Protein AF-A0A8S3CKA7-F1 (afdb_monomer)

InterPro dom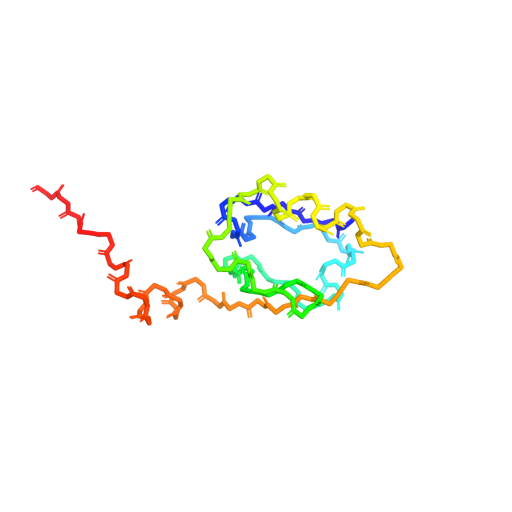ains:
  IPR001478 PDZ domain [PF00595] (5-61)
  IPR001478 PDZ domain [PS50106] (1-65)
  IPR001478 PDZ domain [SM00228] (1-65)
  IPR036034 PDZ superfamily [G3DSA:2.30.42.10] (1-73)
  IPR036034 PDZ superfamily [SSF50156] (1-71)
  IPR051230 Amyloid-beta A4 Precursor 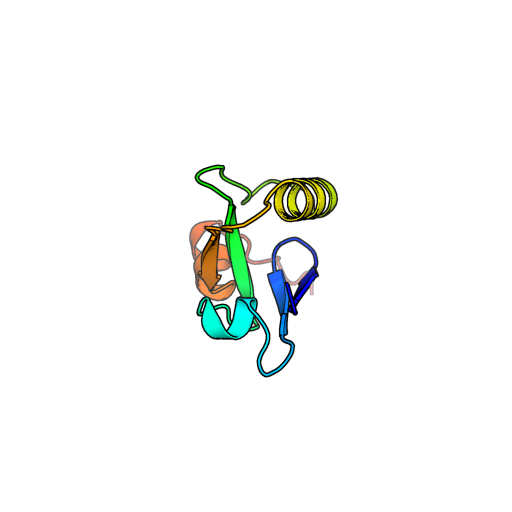Protein-Binding [PTHR12345] (1-79)

Secondary structure (DSSP, 8-state):
--EEEETTEEEEE-TTSHHHHTT--TTEEEEEETTEE-TT--HHHHHHHHHH--S---EEEEEHHHHHHHHT-------

Nearest PDB structures (foldseek):
  2yt8-assembly1_A  TM=9.346E-01  e=1.910E-09  Homo sapiens
  1y7n-assembly1_A  TM=9.652E-01  e=2.042E-08  Homo sapiens
  1r6j-assembly1_A  TM=9.588E-01  e=1.132E-04  Homo sapiens
  7fta-assembly4_D  TM=9.153E-01  e=1.060E-04  Homo sapiens
  5g1d-assembly1_B  TM=9.512E-01  e=2.047E-04  Rattus norvegicus

Solvent-accessible surface area (backbone atoms only — not comparable to full-atom values): 4714 Å² total; per-residue (Å²): 106,40,62,42,72,55,85,42,26,26,74,41,74,37,87,92,22,62,33,51,76,69,70,57,54,70,59,22,23,44,41,27,49,73,90,40,80,36,68,93,49,57,45,67,61,52,50,49,52,57,69,69,46,72,96,68,81,52,66,45,70,41,52,42,68,59,50,27,64,75,69,61,59,66,74,76,78,85,122

Mean predicted aligned error: 6.54 Å

Radius of gyration: 13.08 Å; Cα contacts (8 Å, |Δi|>4): 114; chains: 1; bounding box: 42×21×32 Å

Foldseek 3Di:
DAFDADQQFTQGGHPPDPCVVVVHDHQWGWQFKPNHGCLVPGVVVVVVSVVVDDDDIDTDTGRVVVVCVVVVPPVPPPD

Sequence (79 aa):
LGFSVQNGIICSLLRGGIAERGGVRVGHRIIEINGQSVVATRHEKIVSMLSNSVGELRMKTMPTQIYRLLTGQETPIYI

Organism: NCBI:txid392030

pLDDT: mean 82.96, std 1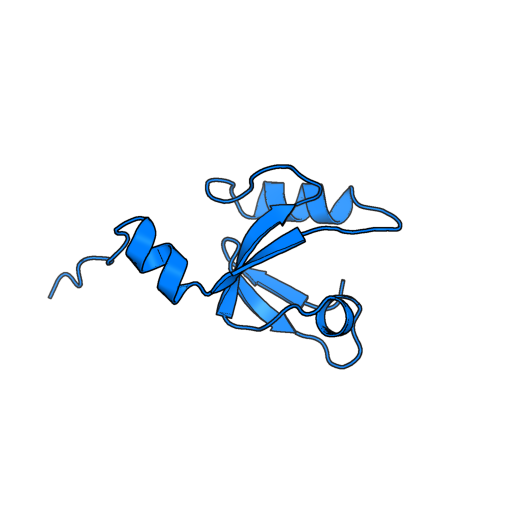0.56, range [47.09, 92.0]

Structure (mmCIF, N/CA/C/O backbone):
data_AF-A0A8S3CKA7-F1
#
_entry.id   AF-A0A8S3CKA7-F1
#
loop_
_atom_site.group_PDB
_atom_site.id
_atom_site.type_symbol
_atom_site.label_atom_id
_atom_site.label_alt_id
_atom_site.label_comp_id
_atom_site.label_asym_id
_atom_site.label_entity_id
_atom_site.label_seq_id
_atom_site.pdbx_PDB_ins_code
_atom_site.Cartn_x
_atom_site.Cartn_y
_atom_site.Cartn_z
_atom_site.occupancy
_atom_site.B_iso_or_equiv
_atom_site.auth_seq_id
_atom_site.auth_comp_id
_atom_site.auth_asym_id
_atom_site.auth_atom_id
_atom_site.pdbx_PDB_model_num
ATOM 1 N N . LEU A 1 1 ? 3.798 0.510 -11.622 1.00 75.81 1 LEU A N 1
ATOM 2 C CA . LEU A 1 1 ? 3.022 -0.256 -10.614 1.00 75.81 1 LEU A CA 1
ATOM 3 C C . LEU A 1 1 ? 1.703 -0.793 -11.174 1.00 75.81 1 LEU A C 1
ATOM 5 O O . LEU A 1 1 ? 1.468 -1.990 -11.056 1.00 75.81 1 LEU A O 1
ATOM 9 N N . GLY A 1 2 ? 0.887 0.038 -11.836 1.00 84.75 2 GLY A N 1
ATOM 10 C CA . GLY A 1 2 ? -0.329 -0.435 -12.514 1.00 84.75 2 GLY A CA 1
ATOM 11 C C . GLY A 1 2 ? -1.509 -0.660 -11.567 1.00 84.75 2 GLY A C 1
ATOM 12 O O . GLY A 1 2 ? -2.260 -1.608 -11.742 1.00 84.75 2 GLY A O 1
ATOM 13 N N . PHE A 1 3 ? -1.648 0.166 -10.533 1.00 89.19 3 PHE A N 1
ATOM 14 C CA . PHE A 1 3 ? -2.807 0.176 -9.644 1.00 89.19 3 PHE A CA 1
ATOM 15 C C . PHE A 1 3 ? -2.978 1.562 -9.032 1.00 89.19 3 PHE A C 1
ATOM 17 O O . PHE A 1 3 ? -2.017 2.331 -8.956 1.00 89.19 3 PHE A O 1
ATOM 24 N N . SER A 1 4 ? -4.191 1.861 -8.585 1.00 88.69 4 SER A N 1
ATOM 25 C CA . SER A 1 4 ? -4.538 3.097 -7.892 1.00 88.69 4 SER A CA 1
ATOM 26 C C . SER A 1 4 ? -4.808 2.799 -6.426 1.00 88.69 4 SER A C 1
ATOM 28 O O . SER A 1 4 ? -5.573 1.888 -6.100 1.00 88.69 4 SER A O 1
ATOM 30 N N . VAL A 1 5 ? -4.200 3.592 -5.545 1.00 87.00 5 VAL A N 1
ATOM 31 C CA . VAL A 1 5 ? -4.383 3.503 -4.096 1.00 87.00 5 VAL A CA 1
ATOM 32 C C . VAL A 1 5 ? -5.016 4.790 -3.569 1.00 87.00 5 VAL A C 1
ATOM 34 O O . VAL A 1 5 ? -4.564 5.885 -3.893 1.00 87.00 5 VAL A O 1
ATOM 37 N N . GLN A 1 6 ? -6.052 4.666 -2.745 1.00 86.38 6 GLN A N 1
ATOM 38 C CA . GLN A 1 6 ? -6.706 5.771 -2.045 1.00 86.38 6 GLN A CA 1
ATOM 39 C C . GLN A 1 6 ? -6.750 5.448 -0.553 1.00 86.38 6 GLN A C 1
ATOM 41 O O . GLN A 1 6 ? -7.284 4.417 -0.157 1.00 86.38 6 GLN A O 1
ATOM 46 N N . ASN A 1 7 ? -6.157 6.298 0.293 1.00 83.00 7 ASN A N 1
ATOM 47 C CA . ASN A 1 7 ? -6.088 6.077 1.749 1.00 83.00 7 ASN A CA 1
ATOM 48 C C . ASN A 1 7 ? -5.548 4.686 2.153 1.00 83.00 7 ASN A C 1
ATOM 50 O O . ASN A 1 7 ? -5.986 4.086 3.132 1.00 83.00 7 ASN A O 1
ATOM 54 N N . GLY A 1 8 ? -4.602 4.155 1.372 1.00 85.00 8 GLY A N 1
ATOM 55 C CA . GLY A 1 8 ? -4.033 2.819 1.572 1.00 85.00 8 GLY A CA 1
ATOM 56 C C . GLY A 1 8 ? -4.887 1.666 1.035 1.00 85.00 8 GLY A C 1
ATOM 57 O O . GLY A 1 8 ? -4.453 0.523 1.123 1.00 85.00 8 GLY A O 1
ATOM 58 N N . ILE A 1 9 ? -6.062 1.933 0.460 1.00 88.88 9 ILE A N 1
ATOM 59 C CA . ILE A 1 9 ? -6.952 0.939 -0.154 1.00 88.88 9 ILE A CA 1
ATOM 60 C C . ILE A 1 9 ? -6.746 0.931 -1.667 1.00 88.88 9 ILE A C 1
ATOM 62 O O . ILE A 1 9 ? -6.664 1.983 -2.296 1.00 88.88 9 ILE A O 1
ATOM 66 N N . IL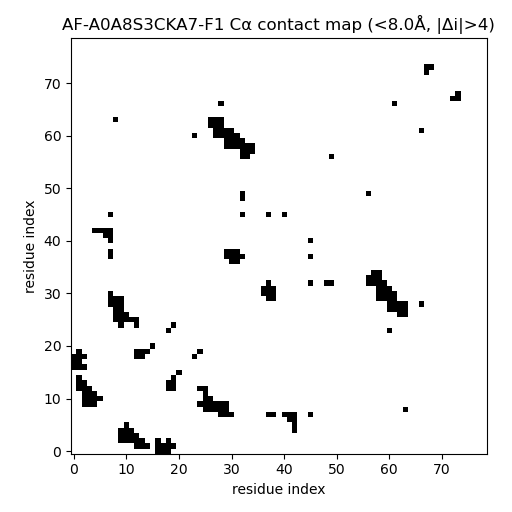E A 1 10 ? -6.668 -0.253 -2.263 1.00 90.12 10 ILE A N 1
ATOM 67 C CA . ILE A 1 10 ? -6.573 -0.414 -3.713 1.00 90.12 10 ILE A CA 1
ATOM 68 C C . ILE A 1 10 ? -7.966 -0.231 -4.319 1.00 90.12 10 ILE A C 1
ATOM 70 O O . ILE A 1 10 ? -8.850 -1.062 -4.105 1.00 90.12 10 ILE A O 1
ATOM 74 N N . CYS A 1 11 ? -8.149 0.842 -5.088 1.00 88.81 11 CYS A N 1
ATOM 75 C CA . CYS A 1 11 ? -9.428 1.158 -5.732 1.00 88.81 11 CYS A CA 1
ATOM 76 C C . CYS A 1 11 ? -9.504 0.673 -7.178 1.00 88.81 11 CYS A C 1
ATOM 78 O O . CYS A 1 11 ? -10.588 0.375 -7.663 1.00 88.81 11 CYS A O 1
ATOM 80 N N . SER A 1 12 ? -8.367 0.576 -7.870 1.00 91.38 12 SER A N 1
ATOM 81 C CA . SER A 1 12 ? -8.337 0.091 -9.248 1.00 91.38 12 SER A CA 1
ATOM 82 C C . SER A 1 12 ? -7.021 -0.606 -9.562 1.00 91.38 12 SER A C 1
ATOM 84 O O . SER A 1 12 ? -5.985 -0.298 -8.967 1.00 91.38 12 SER A O 1
ATOM 86 N N . LEU A 1 13 ? -7.068 -1.551 -10.496 1.00 90.12 13 LEU A N 1
AT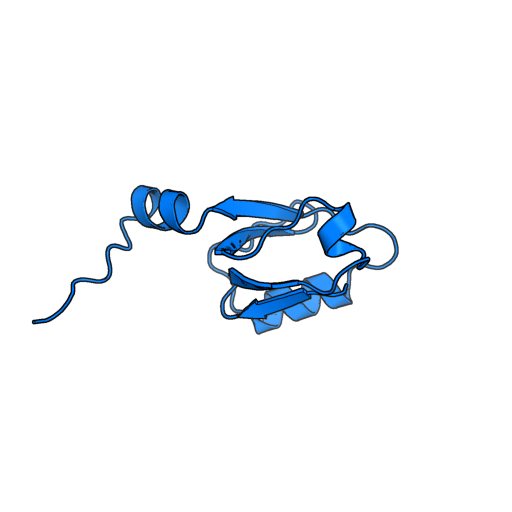OM 87 C CA . LEU A 1 13 ? -5.929 -2.326 -10.977 1.00 90.12 13 LEU A CA 1
ATOM 88 C C . LEU A 1 13 ? -5.875 -2.247 -12.500 1.00 90.12 13 LEU A C 1
ATOM 90 O O . LEU A 1 13 ? -6.895 -2.341 -13.179 1.00 90.12 13 LEU A O 1
ATOM 94 N N . LEU A 1 14 ? -4.669 -2.084 -13.031 1.00 91.25 14 LEU A N 1
ATOM 95 C CA . LEU A 1 14 ? -4.403 -2.122 -14.459 1.00 91.25 14 LEU A CA 1
ATOM 96 C C . LEU A 1 14 ? -4.162 -3.571 -14.880 1.00 91.25 14 LEU A C 1
ATOM 98 O O . LEU A 1 14 ? -3.255 -4.234 -14.366 1.00 91.25 14 LEU A O 1
ATOM 102 N N . ARG A 1 15 ? -4.962 -4.038 -15.840 1.00 86.81 15 ARG A N 1
ATOM 103 C CA . ARG A 1 15 ? -4.872 -5.396 -16.381 1.00 86.81 15 ARG A CA 1
ATOM 104 C C . ARG A 1 15 ? -3.499 -5.637 -17.007 1.00 86.81 15 ARG A C 1
ATOM 106 O O . ARG A 1 15 ? -3.023 -4.819 -17.791 1.00 86.81 15 ARG A O 1
ATOM 113 N N . GLY A 1 16 ? -2.857 -6.748 -16.660 1.00 87.31 16 GLY A N 1
ATOM 114 C CA . GLY A 1 16 ? -1.497 -7.081 -17.088 1.00 87.31 16 GLY A CA 1
ATOM 115 C C . GLY A 1 16 ? -0.390 -6.300 -16.369 1.00 87.31 16 GLY A C 1
ATOM 116 O O . GLY A 1 16 ? 0.782 -6.448 -16.718 1.00 87.31 16 GLY A O 1
ATOM 117 N N . GLY A 1 17 ? -0.732 -5.478 -15.371 1.00 87.56 17 GLY A N 1
ATOM 118 C CA . GLY A 1 17 ? 0.223 -4.710 -14.581 1.00 87.56 17 GLY A CA 1
ATOM 119 C C . GLY A 1 17 ? 1.015 -5.555 -13.577 1.00 87.56 17 GLY A C 1
ATOM 120 O O . GLY A 1 17 ? 0.672 -6.691 -13.249 1.00 87.56 17 GLY A O 1
ATOM 121 N N . ILE A 1 18 ? 2.073 -4.956 -13.026 1.00 86.06 18 ILE A N 1
ATOM 122 C CA . ILE A 1 18 ? 2.940 -5.592 -12.019 1.00 86.06 18 ILE A CA 1
ATOM 123 C C . ILE A 1 18 ? 2.135 -5.962 -10.765 1.00 86.06 18 ILE A C 1
ATOM 125 O O . ILE A 1 18 ? 2.326 -7.034 -10.204 1.00 86.06 18 ILE A O 1
ATOM 129 N N . ALA A 1 19 ? 1.198 -5.107 -10.349 1.00 86.19 19 ALA A N 1
ATOM 130 C CA . ALA A 1 19 ? 0.358 -5.374 -9.186 1.00 86.19 19 ALA A CA 1
ATOM 131 C C . ALA A 1 19 ? -0.612 -6.546 -9.379 1.00 86.19 19 ALA A C 1
ATOM 133 O O . ALA A 1 19 ? -0.779 -7.340 -8.459 1.00 86.19 19 ALA A O 1
ATOM 134 N N . GLU A 1 20 ? -1.193 -6.710 -10.569 1.00 86.88 20 GLU A N 1
ATOM 135 C CA . GLU A 1 20 ? -2.035 -7.875 -10.868 1.00 86.88 20 GLU A CA 1
ATOM 136 C C . GLU A 1 20 ? -1.224 -9.175 -10.741 1.00 86.88 20 GLU A C 1
ATOM 138 O O . GLU A 1 20 ? -1.656 -10.122 -10.085 1.00 86.88 20 GLU A O 1
ATOM 143 N N . ARG A 1 21 ? 0.009 -9.183 -11.269 1.00 85.88 21 ARG A N 1
ATOM 144 C CA . ARG A 1 21 ? 0.942 -10.315 -11.125 1.00 85.88 21 ARG A CA 1
ATOM 145 C C . ARG A 1 21 ? 1.412 -10.529 -9.687 1.00 85.88 21 ARG A C 1
ATOM 147 O O . ARG A 1 21 ? 1.645 -11.662 -9.286 1.00 85.88 21 ARG A O 1
ATOM 154 N N . GLY A 1 22 ? 1.519 -9.456 -8.908 1.00 83.38 22 GLY A N 1
ATOM 155 C CA . GLY A 1 22 ? 1.863 -9.488 -7.487 1.00 83.38 22 GLY A CA 1
ATOM 156 C C . GLY A 1 22 ? 0.736 -9.979 -6.571 1.00 83.38 22 GLY A C 1
ATOM 157 O O . GLY A 1 22 ? 0.898 -9.945 -5.355 1.00 83.38 22 GLY A O 1
ATOM 158 N N . GLY A 1 23 ? -0.411 -10.401 -7.118 1.00 84.75 23 GLY A N 1
ATOM 159 C CA . GLY A 1 23 ? -1.545 -10.892 -6.330 1.00 84.75 23 GLY A CA 1
ATOM 160 C C . GLY A 1 23 ? -2.344 -9.785 -5.638 1.00 84.75 23 GLY A C 1
ATOM 161 O O . GLY A 1 23 ? -3.111 -10.055 -4.713 1.00 84.75 23 GLY A O 1
ATOM 162 N N . VAL A 1 24 ? -2.177 -8.536 -6.074 1.00 88.75 24 VAL A N 1
ATOM 163 C CA . VAL A 1 24 ? -2.929 -7.391 -5.559 1.00 88.75 24 VAL A CA 1
ATOM 164 C C . VAL A 1 24 ? -4.368 -7.473 -6.054 1.00 88.75 24 VAL A C 1
ATOM 166 O O . VAL A 1 24 ? -4.613 -7.759 -7.224 1.00 88.75 24 VAL A O 1
ATOM 169 N N . ARG A 1 25 ? -5.331 -7.199 -5.167 1.00 89.69 25 ARG A N 1
ATOM 170 C CA . ARG A 1 25 ? -6.765 -7.197 -5.485 1.00 89.69 25 ARG A CA 1
ATOM 171 C C . ARG A 1 25 ? -7.419 -5.878 -5.093 1.00 89.69 25 ARG A C 1
ATOM 173 O O . ARG A 1 25 ? -7.018 -5.239 -4.120 1.00 89.69 25 ARG A O 1
ATOM 180 N N . VAL A 1 26 ? -8.439 -5.485 -5.854 1.00 91.06 26 VAL A N 1
ATOM 181 C CA . VAL A 1 26 ? -9.277 -4.324 -5.527 1.00 91.06 26 VAL A CA 1
ATOM 182 C C . VAL A 1 26 ? -10.000 -4.576 -4.202 1.00 91.06 26 VAL A C 1
ATOM 184 O O . VAL A 1 26 ? -10.397 -5.702 -3.908 1.00 91.06 26 VAL A O 1
ATOM 187 N N . GLY A 1 27 ? -10.136 -3.538 -3.377 1.00 89.06 27 GLY A N 1
ATOM 188 C CA . GLY A 1 27 ? -10.784 -3.623 -2.065 1.00 89.06 27 GLY A CA 1
ATOM 189 C C . GLY A 1 27 ? -9.881 -4.157 -0.949 1.00 89.06 27 GLY A C 1
ATOM 190 O O . GLY A 1 27 ? -10.301 -4.230 0.210 1.00 89.06 27 GLY A O 1
ATOM 191 N N . HIS A 1 28 ? -8.629 -4.498 -1.253 1.00 92.00 28 HIS A N 1
ATOM 192 C CA . HIS A 1 28 ? -7.624 -4.766 -0.233 1.00 92.00 28 HIS A CA 1
ATOM 193 C C . HIS A 1 28 ? -6.962 -3.465 0.235 1.00 92.00 28 HIS A C 1
ATOM 195 O O . HIS A 1 28 ? -6.782 -2.521 -0.534 1.00 92.00 28 HIS A O 1
ATOM 201 N N . ARG A 1 29 ? -6.566 -3.430 1.505 1.00 89.62 29 ARG A N 1
ATOM 202 C CA . ARG A 1 29 ? -5.785 -2.366 2.126 1.00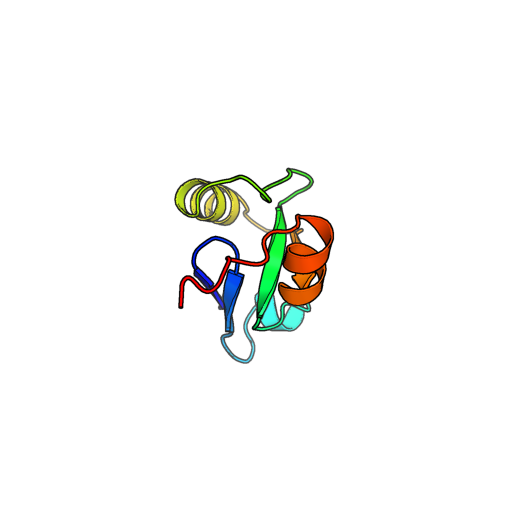 89.62 29 ARG A CA 1
ATOM 203 C C . ARG A 1 29 ? -4.342 -2.813 2.300 1.00 89.62 29 ARG A C 1
ATOM 205 O O . ARG A 1 29 ? -4.078 -3.935 2.724 1.00 89.62 29 ARG A O 1
ATOM 212 N N . ILE A 1 30 ? -3.401 -1.938 1.987 1.00 89.81 30 ILE A N 1
ATOM 213 C CA . ILE A 1 30 ? -1.977 -2.186 2.191 1.00 89.81 30 ILE A CA 1
ATOM 214 C C . ILE A 1 30 ? -1.671 -1.993 3.678 1.00 89.81 30 ILE A C 1
ATOM 216 O O . ILE A 1 30 ? -1.969 -0.940 4.242 1.00 89.81 30 ILE A O 1
ATOM 220 N N . ILE A 1 31 ? -1.097 -3.015 4.310 1.00 90.12 31 ILE A N 1
ATOM 221 C CA . ILE A 1 31 ? -0.743 -2.993 5.737 1.00 90.12 31 ILE A CA 1
ATOM 222 C C . ILE A 1 31 ? 0.767 -2.867 5.957 1.00 90.12 31 ILE A C 1
ATOM 224 O O . ILE A 1 31 ? 1.198 -2.324 6.972 1.00 90.12 31 ILE A O 1
ATOM 228 N N . GLU A 1 32 ? 1.572 -3.304 4.989 1.00 91.19 32 GLU A N 1
ATOM 229 C CA . GLU A 1 32 ? 3.033 -3.349 5.074 1.00 91.19 32 GLU A CA 1
ATOM 230 C C . GLU A 1 32 ? 3.642 -3.148 3.679 1.00 91.19 32 GLU A C 1
ATOM 232 O O . GLU A 1 32 ? 3.133 -3.719 2.713 1.00 91.19 32 GLU A O 1
ATOM 237 N N . ILE A 1 33 ? 4.719 -2.366 3.572 1.00 90.81 33 ILE A N 1
ATOM 238 C CA . ILE A 1 33 ? 5.498 -2.125 2.347 1.00 90.81 33 ILE A CA 1
ATOM 239 C C . ILE A 1 33 ? 6.983 -2.289 2.672 1.00 90.81 33 ILE A C 1
ATOM 241 O O . ILE A 1 33 ? 7.499 -1.622 3.558 1.00 90.81 33 ILE A O 1
ATOM 245 N N . ASN A 1 34 ? 7.665 -3.181 1.962 1.00 88.44 34 ASN A N 1
ATOM 246 C CA . ASN A 1 34 ? 9.058 -3.596 2.142 1.00 88.44 34 ASN A CA 1
ATOM 247 C C . ASN A 1 34 ? 9.425 -3.921 3.597 1.00 88.44 34 ASN A C 1
ATOM 249 O O . ASN A 1 34 ? 10.494 -3.556 4.073 1.00 88.44 34 ASN A O 1
ATOM 253 N N . GLY A 1 35 ? 8.516 -4.582 4.321 1.00 88.12 35 GLY A N 1
ATOM 254 C CA . GLY A 1 35 ? 8.694 -4.892 5.744 1.00 88.12 35 GLY A CA 1
ATOM 255 C C . GLY A 1 35 ? 8.394 -3.727 6.693 1.00 88.12 35 GLY A C 1
ATOM 256 O O . GLY A 1 35 ? 8.527 -3.885 7.901 1.00 88.12 35 GLY A O 1
ATOM 257 N N . GLN A 1 36 ? 7.957 -2.574 6.178 1.00 89.12 36 GLN A N 1
ATOM 258 C CA . GLN A 1 36 ? 7.578 -1.413 6.975 1.00 89.12 36 GLN A CA 1
ATOM 259 C C . GLN A 1 36 ? 6.053 -1.283 7.074 1.00 89.12 36 GLN A C 1
ATOM 261 O O . GLN A 1 36 ? 5.349 -1.209 6.065 1.00 89.12 36 GLN A O 1
ATOM 266 N N . SER A 1 37 ? 5.524 -1.219 8.295 1.00 89.31 37 SER A N 1
ATOM 267 C CA . SER A 1 37 ? 4.082 -1.100 8.539 1.00 89.31 37 SER A CA 1
ATOM 268 C C . SER A 1 37 ? 3.525 0.243 8.057 1.00 89.31 37 SER A C 1
ATOM 270 O O . SER A 1 37 ? 3.979 1.305 8.483 1.00 89.31 37 SER A O 1
ATOM 272 N N . VAL A 1 38 ? 2.494 0.203 7.207 1.00 88.06 38 VAL A N 1
ATOM 273 C CA . VAL A 1 38 ? 1.821 1.391 6.640 1.00 88.06 38 VAL A CA 1
ATOM 274 C C . VAL A 1 38 ? 0.351 1.534 7.045 1.00 88.06 38 VAL A C 1
ATOM 276 O O . VAL A 1 38 ? -0.323 2.453 6.591 1.00 88.06 38 VAL A O 1
ATOM 279 N N . VAL A 1 39 ? -0.136 0.685 7.954 1.00 83.12 39 VAL A N 1
ATOM 280 C CA . VAL A 1 39 ? -1.515 0.685 8.486 1.00 83.12 39 VAL A CA 1
ATOM 281 C C . VAL A 1 39 ? -2.028 2.081 8.882 1.00 83.12 39 VAL A C 1
ATOM 283 O O . VAL A 1 39 ? -3.104 2.494 8.441 1.00 83.12 39 VAL A O 1
ATOM 286 N N . ALA A 1 40 ? -1.240 2.816 9.671 1.00 78.12 40 ALA A N 1
ATOM 287 C CA . ALA A 1 40 ? -1.576 4.144 10.197 1.00 78.12 40 ALA A CA 1
ATOM 288 C C . ALA A 1 40 ? -0.914 5.291 9.408 1.00 78.12 40 ALA A C 1
ATOM 290 O O . ALA A 1 40 ? -0.812 6.420 9.885 1.00 78.12 40 ALA A O 1
ATOM 291 N N . THR A 1 41 ? -0.401 5.002 8.212 1.00 83.50 41 THR A N 1
ATOM 292 C CA . THR A 1 41 ? 0.377 5.960 7.425 1.00 83.50 41 THR A CA 1
ATOM 293 C C . THR A 1 41 ? -0.505 6.675 6.402 1.00 83.50 41 THR A C 1
ATOM 295 O O . THR A 1 41 ? -1.362 6.065 5.765 1.00 83.50 41 THR A O 1
ATOM 298 N N . ARG A 1 42 ? -0.288 7.986 6.220 1.00 82.94 42 ARG A N 1
ATOM 299 C CA . ARG A 1 42 ? -0.983 8.777 5.191 1.00 82.94 42 ARG A CA 1
ATOM 300 C C . ARG A 1 42 ? -0.610 8.308 3.786 1.00 82.94 42 ARG A C 1
ATOM 302 O O . ARG A 1 42 ? 0.513 7.857 3.554 1.00 82.94 42 ARG A O 1
ATOM 309 N N . HIS A 1 43 ? -1.527 8.489 2.835 1.00 83.31 43 HIS A N 1
ATOM 310 C CA . HIS A 1 43 ? -1.325 8.061 1.448 1.00 83.31 43 HIS A CA 1
ATOM 311 C C . HIS A 1 43 ? -0.043 8.639 0.825 1.00 83.31 43 HIS A C 1
ATOM 313 O O . HIS A 1 43 ? 0.614 7.948 0.060 1.00 83.31 43 HIS A O 1
ATOM 319 N N . GLU A 1 44 ? 0.357 9.863 1.178 1.00 86.19 44 GLU A N 1
ATOM 320 C CA . GLU A 1 44 ? 1.565 10.504 0.641 1.00 86.19 44 GLU A CA 1
ATOM 321 C C . GLU A 1 44 ? 2.826 9.694 0.941 1.00 86.19 44 GLU A C 1
ATOM 323 O O . GLU A 1 44 ? 3.650 9.443 0.066 1.00 86.19 44 GLU A O 1
ATOM 328 N N . LYS A 1 45 ? 2.945 9.206 2.177 1.00 87.31 45 LYS A N 1
ATOM 329 C CA . LYS A 1 45 ? 4.101 8.422 2.613 1.00 87.31 45 LYS A CA 1
ATOM 330 C C . LYS A 1 45 ? 4.069 7.002 2.042 1.00 87.31 45 LYS A C 1
ATOM 332 O O . LYS A 1 45 ? 5.124 6.450 1.747 1.00 87.31 45 LYS A O 1
ATOM 337 N N . ILE A 1 46 ? 2.878 6.451 1.796 1.00 87.62 46 ILE A N 1
ATOM 338 C CA . ILE A 1 46 ? 2.703 5.208 1.025 1.00 87.62 46 ILE A CA 1
ATOM 339 C C . ILE A 1 46 ? 3.236 5.400 -0.399 1.00 87.62 46 ILE A C 1
ATOM 341 O O . ILE A 1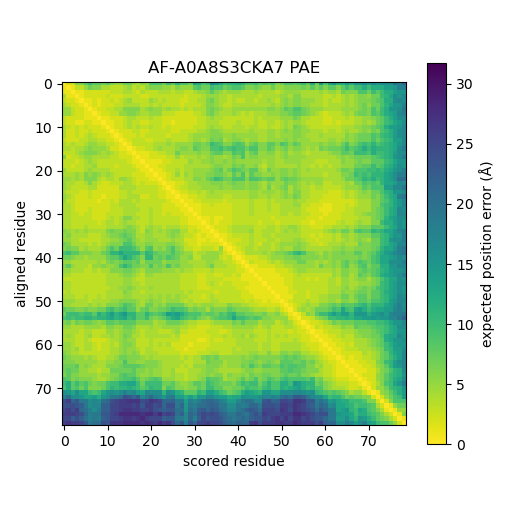 46 ? 4.060 4.612 -0.849 1.00 87.62 46 ILE A O 1
ATOM 345 N N . VAL A 1 47 ? 2.817 6.466 -1.088 1.00 86.75 47 VAL A N 1
ATOM 346 C CA . VAL A 1 47 ? 3.272 6.788 -2.451 1.00 86.75 47 VAL A CA 1
ATOM 347 C C . VAL A 1 47 ? 4.779 7.025 -2.484 1.00 86.75 47 VAL A C 1
ATOM 349 O O . VAL A 1 47 ? 5.452 6.498 -3.363 1.00 86.75 47 VAL A O 1
ATOM 352 N N . SER A 1 48 ? 5.325 7.745 -1.504 1.00 87.94 48 SER A N 1
ATOM 353 C CA . SER A 1 48 ? 6.767 7.965 -1.387 1.00 87.94 48 SER A CA 1
ATOM 354 C C . SER A 1 48 ? 7.534 6.648 -1.231 1.00 87.94 48 SER A C 1
ATOM 356 O O . SER A 1 48 ? 8.496 6.422 -1.958 1.00 87.94 48 SER A O 1
ATOM 358 N N . MET A 1 49 ? 7.075 5.724 -0.378 1.00 87.81 49 MET A N 1
ATOM 359 C CA . MET A 1 49 ? 7.710 4.408 -0.242 1.00 87.81 49 MET A CA 1
ATOM 360 C C . MET A 1 49 ? 7.591 3.557 -1.504 1.00 87.81 49 MET A C 1
ATOM 362 O O . MET A 1 49 ? 8.570 2.940 -1.918 1.00 87.81 49 MET A O 1
ATOM 366 N N . LEU A 1 50 ? 6.425 3.562 -2.150 1.00 84.81 50 LEU A N 1
ATOM 367 C CA . LEU A 1 50 ? 6.219 2.901 -3.439 1.00 84.81 50 LEU A CA 1
ATOM 368 C C . LEU A 1 50 ? 7.152 3.467 -4.519 1.00 84.81 50 LEU A C 1
ATOM 370 O O . LEU A 1 50 ? 7.695 2.702 -5.306 1.00 84.81 50 LEU A O 1
ATOM 374 N N . SER A 1 51 ? 7.361 4.785 -4.531 1.00 85.69 51 SER A N 1
ATOM 375 C CA . SER A 1 51 ? 8.261 5.465 -5.467 1.00 85.69 51 SER A CA 1
ATOM 376 C C . SER A 1 51 ? 9.736 5.211 -5.161 1.00 85.69 51 SER A C 1
ATOM 378 O O . SER A 1 51 ? 10.543 5.170 -6.082 1.00 85.69 51 SER A O 1
ATOM 380 N N . ASN A 1 52 ? 10.093 5.047 -3.887 1.00 85.38 52 ASN A N 1
ATOM 381 C CA . ASN A 1 52 ? 11.454 4.723 -3.460 1.00 85.38 52 ASN A CA 1
ATOM 382 C C . ASN A 1 52 ? 11.812 3.247 -3.717 1.00 85.38 52 ASN A C 1
ATOM 384 O O . ASN A 1 52 ? 12.979 2.869 -3.699 1.00 85.38 52 ASN A O 1
ATOM 388 N N . SER A 1 53 ? 10.806 2.402 -3.946 1.00 79.81 53 SER A N 1
ATOM 389 C CA . SER A 1 53 ? 10.986 0.979 -4.229 1.00 79.81 53 SER A CA 1
ATOM 390 C C . SER A 1 53 ? 11.286 0.771 -5.710 1.00 79.81 53 SER A C 1
ATOM 392 O O . SER A 1 53 ? 10.385 0.820 -6.547 1.00 79.81 53 SER A O 1
ATOM 394 N N . VAL A 1 54 ? 12.549 0.516 -6.039 1.00 75.00 54 VAL A N 1
ATOM 395 C CA . VAL A 1 54 ? 13.007 0.199 -7.400 1.00 75.00 54 VAL A CA 1
ATOM 396 C C . VAL A 1 54 ? 13.433 -1.266 -7.491 1.00 75.00 54 VAL A C 1
ATOM 398 O O . VAL A 1 54 ? 14.186 -1.756 -6.657 1.00 75.00 54 VAL A O 1
ATOM 401 N N . GLY A 1 55 ? 12.940 -1.975 -8.512 1.00 78.56 55 GLY A N 1
ATOM 402 C CA . GLY A 1 55 ? 13.231 -3.394 -8.749 1.00 78.56 55 GLY A CA 1
ATOM 403 C C . GLY A 1 55 ? 12.189 -4.332 -8.140 1.00 78.56 55 GLY A C 1
ATOM 404 O O . GLY A 1 55 ? 11.340 -4.850 -8.863 1.00 78.56 55 GLY A O 1
ATOM 405 N N . GLU A 1 56 ? 12.224 -4.525 -6.821 1.00 82.50 56 GLU A N 1
ATOM 406 C CA . GLU A 1 56 ? 11.313 -5.424 -6.102 1.00 82.50 56 GLU A CA 1
ATOM 407 C C . GLU A 1 56 ? 10.467 -4.644 -5.088 1.00 82.50 56 GLU A C 1
ATOM 409 O O . GLU A 1 56 ? 10.991 -3.970 -4.205 1.00 82.50 56 GLU A O 1
ATOM 414 N N . LEU A 1 57 ? 9.141 -4.742 -5.213 1.00 84.75 57 LEU A N 1
ATOM 415 C CA . LEU A 1 57 ? 8.199 -4.188 -4.246 1.00 84.75 57 LEU A CA 1
ATOM 416 C C . LEU A 1 57 ? 7.512 -5.340 -3.514 1.00 84.75 57 LEU A C 1
ATOM 418 O O . LEU A 1 57 ? 6.640 -6.005 -4.079 1.00 84.75 57 LEU A O 1
ATOM 422 N N . ARG A 1 58 ? 7.854 -5.545 -2.241 1.00 87.19 58 ARG A N 1
ATOM 423 C CA . ARG A 1 58 ? 7.132 -6.484 -1.372 1.00 87.19 58 ARG A CA 1
ATOM 424 C C . ARG A 1 58 ? 6.121 -5.712 -0.556 1.00 87.19 58 ARG A C 1
ATOM 426 O O . ARG A 1 58 ? 6.494 -4.866 0.239 1.00 87.19 58 ARG A O 1
ATOM 433 N N . MET A 1 59 ? 4.841 -6.014 -0.696 1.00 89.06 59 MET A N 1
ATOM 434 C CA . MET A 1 59 ? 3.823 -5.430 0.171 1.00 89.06 59 MET A CA 1
ATOM 435 C C . MET A 1 59 ? 2.831 -6.488 0.622 1.00 89.06 59 MET A C 1
ATOM 437 O O . MET A 1 59 ? 2.487 -7.389 -0.142 1.00 89.06 59 MET A O 1
ATOM 441 N N . LYS A 1 60 ? 2.360 -6.373 1.863 1.00 89.69 60 LYS A N 1
ATOM 442 C CA . LYS A 1 60 ? 1.270 -7.206 2.369 1.00 89.69 60 LYS A CA 1
ATOM 443 C C . LYS A 1 60 ? -0.025 -6.430 2.271 1.00 89.69 60 LYS A C 1
ATOM 445 O O . LYS A 1 60 ? -0.120 -5.277 2.703 1.00 89.69 60 LYS A O 1
ATOM 450 N N . THR A 1 61 ? -1.029 -7.089 1.711 1.00 89.44 61 THR A N 1
ATOM 451 C CA . THR A 1 61 ? -2.377 -6.547 1.617 1.00 89.44 61 THR A CA 1
ATOM 4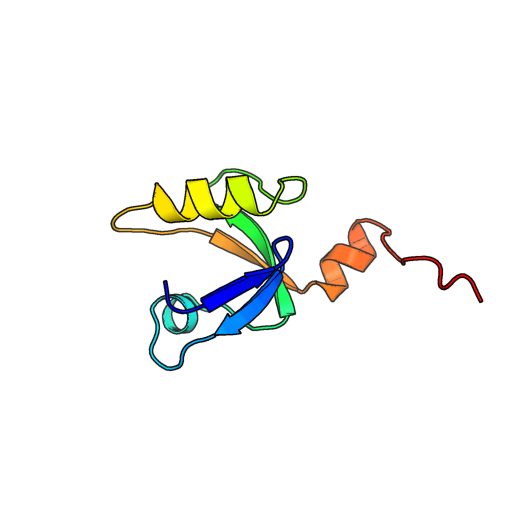52 C C . THR A 1 61 ? -3.315 -7.370 2.479 1.00 89.44 61 THR A C 1
ATOM 454 O O . THR A 1 61 ? -3.149 -8.579 2.625 1.00 89.44 61 THR A O 1
ATOM 457 N N . MET A 1 62 ? -4.291 -6.698 3.066 1.00 90.00 62 MET A N 1
ATOM 458 C CA . MET A 1 62 ? -5.312 -7.296 3.900 1.00 90.00 62 MET A CA 1
ATOM 459 C C . MET A 1 62 ? -6.676 -6.830 3.399 1.00 90.00 62 MET A C 1
ATOM 461 O O . MET A 1 62 ? -6.831 -5.645 3.106 1.00 90.00 62 MET A O 1
ATOM 465 N N . PRO A 1 63 ? -7.680 -7.706 3.278 1.00 89.62 63 PRO A N 1
ATOM 466 C CA . PRO A 1 63 ? -9.022 -7.282 2.896 1.00 89.62 63 PRO A CA 1
ATOM 467 C C . PRO A 1 63 ? -9.543 -6.221 3.870 1.00 89.62 63 PRO A C 1
ATOM 469 O O . PRO A 1 63 ? -9.512 -6.406 5.090 1.00 89.62 63 PRO A O 1
ATOM 472 N N . THR A 1 64 ? -10.043 -5.111 3.318 1.00 85.31 64 THR A N 1
ATOM 473 C CA . THR A 1 64 ? -10.525 -3.957 4.100 1.00 85.31 64 THR A CA 1
ATOM 474 C C . THR A 1 64 ? -11.570 -4.366 5.134 1.00 85.31 64 THR A C 1
ATOM 476 O O . THR A 1 64 ? -11.608 -3.810 6.227 1.00 85.31 64 THR A O 1
ATOM 479 N N . GLN A 1 65 ? -12.382 -5.373 4.815 1.00 82.56 65 GLN A N 1
ATOM 480 C CA . GLN A 1 65 ? -13.418 -5.899 5.693 1.00 82.56 65 GLN A CA 1
ATOM 481 C C . GLN A 1 65 ? -12.836 -6.482 6.990 1.00 82.56 65 GLN A C 1
ATOM 483 O O . GLN A 1 65 ? -13.260 -6.092 8.070 1.00 82.56 65 GLN A O 1
ATOM 488 N N . ILE A 1 66 ? -11.800 -7.325 6.903 1.00 83.81 66 ILE A N 1
ATOM 489 C CA . ILE A 1 66 ? -11.145 -7.897 8.092 1.00 83.81 66 ILE A CA 1
ATOM 490 C C . ILE A 1 66 ? -10.392 -6.807 8.857 1.00 83.81 66 ILE A C 1
ATOM 492 O O . ILE A 1 66 ? -10.456 -6.758 10.079 1.00 83.81 66 ILE A O 1
ATOM 496 N N . TYR A 1 67 ? -9.728 -5.890 8.150 1.00 82.69 67 TYR A N 1
ATOM 497 C CA . TYR A 1 67 ? -9.057 -4.760 8.789 1.00 82.69 67 TYR A CA 1
ATOM 498 C C . TYR A 1 67 ? -10.035 -3.900 9.609 1.00 82.69 67 TYR A C 1
ATOM 500 O O . TYR A 1 67 ? -9.737 -3.556 10.750 1.00 82.69 67 TYR A O 1
ATOM 508 N N . ARG A 1 68 ? -11.216 -3.582 9.063 1.00 78.75 68 ARG A N 1
ATOM 509 C CA . ARG A 1 68 ? -12.257 -2.825 9.777 1.00 78.75 68 ARG A CA 1
ATOM 510 C C . ARG A 1 68 ? -12.783 -3.573 11.000 1.00 78.75 68 ARG A C 1
ATOM 512 O O . ARG A 1 68 ? -12.946 -2.944 12.037 1.00 78.75 68 ARG A O 1
ATOM 519 N N . LEU A 1 69 ? -12.978 -4.888 10.887 1.00 83.06 69 LEU A N 1
ATOM 520 C CA . LEU A 1 69 ? -13.386 -5.741 12.008 1.00 83.06 69 LEU A CA 1
ATOM 521 C C . LEU A 1 69 ? -12.330 -5.754 13.125 1.00 83.06 69 LEU A C 1
ATOM 523 O O . LEU A 1 69 ? -12.661 -5.542 14.284 1.00 83.06 69 LEU A O 1
ATOM 527 N N . LEU A 1 70 ? -11.052 -5.947 12.784 1.00 80.38 70 LEU A N 1
ATOM 528 C CA . LEU A 1 70 ? -9.956 -6.011 13.761 1.00 80.38 70 LEU A CA 1
ATOM 529 C C . LEU A 1 70 ? -9.670 -4.671 14.438 1.00 80.38 70 LEU A C 1
ATOM 531 O O . LEU A 1 70 ? -9.323 -4.632 15.613 1.00 80.38 70 LEU A O 1
ATOM 535 N N . THR A 1 71 ? -9.771 -3.576 13.688 1.00 76.50 71 THR A N 1
ATOM 536 C CA . THR A 1 71 ? -9.502 -2.230 14.214 1.00 76.50 71 THR A CA 1
ATOM 537 C C . THR A 1 71 ? -10.708 -1.602 14.899 1.00 76.50 71 THR A C 1
ATOM 539 O O . THR A 1 71 ? -10.587 -0.491 15.408 1.00 76.50 71 THR A O 1
ATOM 542 N N . GLY A 1 72 ? -11.869 -2.268 14.893 1.00 68.88 72 GLY A N 1
ATOM 543 C CA . GLY A 1 72 ? -13.111 -1.698 15.413 1.00 68.88 72 GLY A CA 1
ATOM 544 C C . GLY A 1 72 ? -13.524 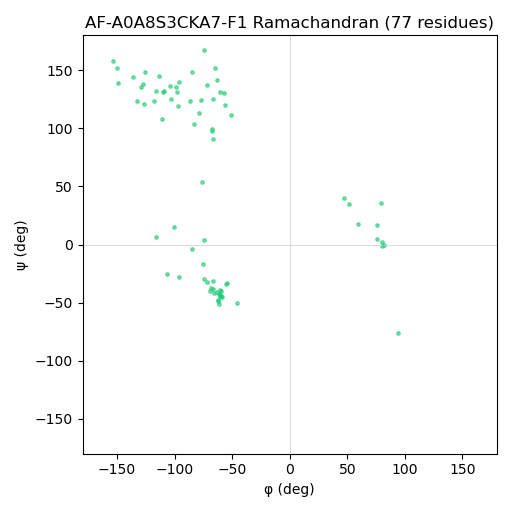-0.409 14.696 1.00 68.88 72 GLY A C 1
ATOM 545 O O . GLY A 1 72 ? -14.342 0.342 15.215 1.00 68.88 72 GLY A O 1
ATOM 546 N N . GLN A 1 73 ? -12.979 -0.129 13.499 1.00 61.34 73 GLN A N 1
ATOM 547 C CA . GLN A 1 73 ? -13.445 0.953 12.629 1.00 61.34 73 GLN A CA 1
ATOM 548 C C . GLN A 1 73 ? -14.753 0.537 11.941 1.00 61.34 73 GLN A C 1
ATOM 550 O O . GLN A 1 73 ? -14.887 0.583 10.715 1.00 61.34 73 GLN A O 1
ATOM 555 N N . GLU A 1 74 ? -15.748 0.128 12.717 1.00 52.28 74 GLU A N 1
ATOM 556 C CA . GLU A 1 74 ? -17.130 0.344 12.335 1.00 52.28 74 GLU A CA 1
ATOM 557 C C . GLU A 1 74 ? -17.313 1.854 12.415 1.00 52.28 74 GLU A C 1
ATOM 559 O O . GLU A 1 74 ? -17.426 2.421 13.493 1.00 52.28 74 GLU A O 1
ATOM 564 N N . THR A 1 75 ? -17.204 2.548 11.281 1.00 49.06 75 THR A N 1
ATOM 565 C CA . THR A 1 75 ? -17.666 3.936 11.206 1.00 49.06 75 THR A CA 1
ATOM 566 C C . THR A 1 75 ? -19.094 3.927 11.743 1.00 49.06 75 THR A C 1
ATOM 568 O O . THR A 1 75 ? -19.927 3.298 11.079 1.00 49.06 75 THR A O 1
ATOM 571 N N . PRO A 1 76 ? -19.388 4.527 12.913 1.00 47.09 76 PRO A N 1
ATOM 572 C CA . PRO A 1 76 ? -20.764 4.622 13.355 1.00 47.09 76 PRO A CA 1
ATOM 573 C C . PRO A 1 76 ? -21.505 5.326 12.226 1.00 47.09 76 PRO A C 1
ATOM 575 O O . PRO A 1 76 ? -21.111 6.414 11.794 1.00 47.09 76 PRO A O 1
ATOM 578 N N . ILE A 1 77 ? -22.506 4.652 11.664 1.00 48.06 77 ILE A N 1
ATOM 579 C CA . ILE A 1 77 ? -23.466 5.343 10.821 1.00 48.06 77 ILE A CA 1
ATOM 580 C C . ILE A 1 77 ? -24.198 6.253 11.800 1.00 48.06 77 ILE A C 1
ATOM 582 O O . ILE A 1 77 ? -25.032 5.790 12.572 1.00 48.06 77 ILE A O 1
ATOM 586 N N . TYR A 1 78 ? -23.799 7.522 11.837 1.00 50.19 78 TYR A N 1
ATOM 587 C CA . TYR A 1 78 ? -24.602 8.567 12.448 1.00 50.19 78 TYR A CA 1
ATOM 588 C C . TYR A 1 78 ? -25.851 8.693 11.570 1.00 50.19 78 TYR A C 1
ATOM 590 O O . TYR A 1 78 ? -25.808 9.368 10.539 1.00 50.19 78 TYR A O 1
ATOM 598 N N . ILE A 1 79 ? -26.894 7.927 11.911 1.00 57.38 79 ILE A N 1
ATOM 599 C CA . ILE A 1 79 ? -28.259 8.182 11.442 1.00 57.38 79 ILE A CA 1
ATOM 600 C C . ILE A 1 79 ? -28.880 9.298 12.274 1.00 57.38 79 ILE A C 1
ATOM 602 O O . ILE A 1 79 ? -28.549 9.377 13.481 1.00 57.38 79 ILE A O 1
#